Protein AF-A0A4S0V9U8-F1 (afdb_monomer)

Foldseek 3Di:
DADCVQFVDKDKDADCQPPCDPPSNSVRHPDIDIDTHQADDDDVCLVDDDPCVVVVRGHDDDDDVPDDDDFDDDDDDDDDPDPAAFPDWDDDAQWIWTAHPVRDIDIDGDHPCRRDDDPDPDD

pLDDT: mean 88.88, std 11.6, range [39.78, 97.38]

Nearest PDB structures (foldseek):
  4uzr-assembly1_B  TM=5.646E-01  e=1.459E+00  Pyrococcus horikoshii
  4ufq-assembly2_A  TM=4.346E-01  e=1.997E+00  Streptomyces koganeiensis

Secondary structure (DSSP, 8-state):
-B-TTTS-EEEEEEEES---STTTTT--EEEEEEEEES--SSHHHHHS--HHHHTT---S----TT------B-------SSSSPPSEEEEETTEEEEE-TTS-EEEEE--TGGG--------

Mean predicted aligned error: 6.04 Å

Sequence (123 aa):
LKNPAELPVTMLWFSNGGRDYAPWSGRHIGVLGIEDGRAAVGHAASLG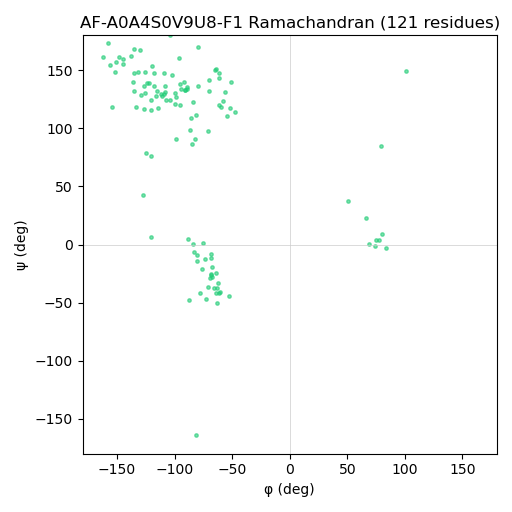DNWLKHEGVATAFALAQGRSVSFRHVIGAVPLADAEPPSGIESEDGRMRLVATDGSARDIAFDSEFLRIGRSVPA

Radius of gyration: 18.49 Å; Cα contacts (8 Å, |Δi|>4): 171; chains: 1; bounding box: 45×29×46 Å

Solvent-accessible surface area (backbone atoms only — not comparable to full-atom values): 7827 Å² total; per-residue (Å²): 91,66,35,53,90,74,34,63,35,75,49,76,48,76,40,76,25,83,50,65,52,83,92,47,52,34,68,51,51,89,43,77,47,80,43,78,30,39,54,46,92,49,72,69,40,18,73,50,80,49,73,54,52,77,73,71,43,63,24,57,82,90,80,50,92,97,58,85,88,74,82,43,77,52,87,85,86,76,94,66,96,56,95,68,72,63,71,42,78,46,79,48,98,55,25,32,39,40,25,38,80,89,66,52,71,48,79,42,88,34,63,66,67,66,35,64,56,71,80,76,74,80,131

Structure (mmCIF, N/CA/C/O backbone):
data_AF-A0A4S0V9U8-F1
#
_entry.id   AF-A0A4S0V9U8-F1
#
loop_
_atom_site.group_PDB
_atom_site.id
_atom_site.type_symbol
_atom_site.label_atom_id
_atom_site.label_alt_id
_atom_site.label_comp_id
_atom_site.label_asym_id
_atom_site.label_entity_id
_atom_site.label_seq_id
_atom_site.pdbx_PDB_ins_code
_atom_site.Cartn_x
_atom_site.Cartn_y
_atom_site.Cartn_z
_atom_site.occupancy
_atom_site.B_iso_or_equiv
_atom_site.auth_seq_id
_atom_site.auth_comp_id
_atom_site.auth_asym_id
_atom_site.auth_atom_id
_atom_site.pdbx_PDB_model_num
ATOM 1 N N . LEU A 1 1 ? 4.011 2.229 -2.312 1.00 90.00 1 LEU A N 1
ATOM 2 C CA . LEU A 1 1 ? 4.894 2.011 -1.137 1.00 90.00 1 LEU A CA 1
ATOM 3 C C . LEU A 1 1 ? 4.280 2.658 0.089 1.00 90.00 1 LEU A C 1
ATOM 5 O O . LEU A 1 1 ? 3.930 3.832 0.045 1.00 90.00 1 LEU A O 1
ATOM 9 N N . LYS A 1 2 ? 4.179 1.911 1.182 1.00 92.88 2 LYS A N 1
ATOM 10 C CA . LYS A 1 2 ? 3.468 2.319 2.397 1.00 92.88 2 LYS A CA 1
ATOM 11 C C . LYS A 1 2 ? 4.276 1.994 3.644 1.00 92.88 2 LYS A C 1
ATOM 13 O O . LYS A 1 2 ? 5.200 1.185 3.580 1.00 92.88 2 LYS A O 1
ATOM 18 N N . ASN A 1 3 ? 3.853 2.536 4.779 1.00 92.00 3 ASN A N 1
ATOM 19 C CA . ASN A 1 3 ? 4.221 1.996 6.079 1.00 92.00 3 ASN A CA 1
ATOM 20 C C . ASN A 1 3 ? 3.314 0.793 6.420 1.00 92.00 3 ASN A C 1
ATOM 22 O O . ASN A 1 3 ? 2.116 0.990 6.655 1.00 92.00 3 ASN A O 1
ATOM 26 N N . PRO A 1 4 ? 3.836 -0.448 6.463 1.00 91.69 4 PRO A N 1
ATOM 27 C CA . PRO A 1 4 ? 3.019 -1.629 6.742 1.00 91.69 4 PRO A CA 1
ATOM 28 C C . PRO A 1 4 ? 2.471 -1.652 8.175 1.00 91.69 4 PRO A C 1
ATOM 30 O O . PRO A 1 4 ? 1.471 -2.314 8.423 1.00 91.69 4 PRO A O 1
ATOM 33 N N . ALA A 1 5 ? 3.052 -0.897 9.115 1.00 90.50 5 ALA A N 1
ATOM 34 C CA . ALA A 1 5 ? 2.472 -0.756 10.451 1.00 90.50 5 ALA A CA 1
ATOM 35 C C . ALA A 1 5 ? 1.160 0.057 10.429 1.00 90.50 5 ALA A C 1
ATOM 37 O O . ALA A 1 5 ? 0.270 -0.163 11.253 1.00 90.50 5 ALA A O 1
ATOM 38 N N . GLU A 1 6 ? 1.002 0.985 9.480 1.00 92.50 6 GLU A N 1
ATOM 39 C CA . GLU A 1 6 ? -0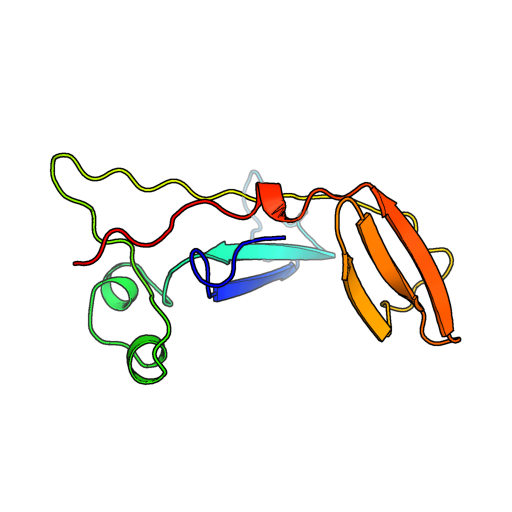.215 1.791 9.315 1.00 92.50 6 GLU A CA 1
ATOM 40 C C . GLU A 1 6 ? -1.237 1.084 8.419 1.00 92.50 6 GLU A C 1
ATOM 42 O O . GLU A 1 6 ? -2.402 0.961 8.804 1.00 92.50 6 GLU A O 1
ATOM 47 N N . LEU A 1 7 ? -0.788 0.581 7.264 1.00 95.00 7 LEU A N 1
ATOM 48 C CA . LEU A 1 7 ? -1.601 -0.071 6.233 1.00 95.00 7 LEU A CA 1
ATOM 49 C C . LEU A 1 7 ? -1.116 -1.516 5.996 1.00 95.00 7 LEU A C 1
ATOM 51 O O . LEU A 1 7 ? -0.437 -1.776 5.001 1.00 95.00 7 LEU A O 1
ATOM 55 N N . PRO A 1 8 ? -1.422 -2.468 6.892 1.00 95.75 8 PRO A N 1
ATOM 56 C CA . PRO A 1 8 ? -0.817 -3.802 6.871 1.00 95.75 8 PRO A CA 1
ATOM 57 C C . PRO A 1 8 ? -1.328 -4.720 5.755 1.00 95.75 8 PRO A C 1
ATOM 59 O O . PRO A 1 8 ? -0.722 -5.752 5.491 1.00 95.75 8 PRO A O 1
ATOM 62 N N . VAL A 1 9 ? -2.420 -4.362 5.078 1.00 96.00 9 VAL A N 1
ATOM 63 C CA . VAL A 1 9 ? -3.046 -5.198 4.047 1.00 96.00 9 VAL A CA 1
ATOM 64 C C . VAL A 1 9 ? -2.797 -4.597 2.669 1.00 96.00 9 VAL A C 1
ATOM 66 O O . VAL A 1 9 ? -2.906 -3.383 2.495 1.00 96.00 9 VAL A O 1
ATOM 69 N N . THR A 1 10 ? -2.443 -5.435 1.694 1.00 95.94 10 THR A N 1
ATOM 70 C CA . THR A 1 10 ? -2.496 -5.103 0.262 1.00 95.94 10 THR A CA 1
ATOM 71 C C . THR A 1 10 ? -3.536 -6.005 -0.384 1.00 95.94 10 THR A C 1
ATOM 73 O O . THR A 1 10 ? -3.380 -7.225 -0.390 1.00 95.94 10 THR A O 1
ATOM 76 N N . MET A 1 11 ? -4.593 -5.415 -0.926 1.00 94.94 11 MET A N 1
ATOM 77 C CA . MET A 1 11 ? -5.557 -6.115 -1.759 1.00 94.94 11 MET A CA 1
ATOM 78 C C . MET A 1 11 ? -5.119 -6.018 -3.218 1.00 94.94 11 MET A C 1
ATOM 80 O O . MET A 1 11 ? -4.777 -4.943 -3.711 1.00 94.94 11 MET A O 1
ATOM 84 N N . LEU A 1 12 ? -5.148 -7.155 -3.905 1.00 95.06 12 LEU A N 1
ATOM 85 C CA . LEU A 1 12 ? -4.908 -7.242 -5.337 1.00 95.06 12 LEU A CA 1
ATOM 86 C C . LEU A 1 12 ? -6.216 -7.628 -6.011 1.00 95.06 12 LEU A C 1
ATOM 88 O O . LEU A 1 12 ? -6.858 -8.601 -5.609 1.00 95.06 12 LEU A O 1
ATOM 92 N N . TRP A 1 13 ? -6.608 -6.889 -7.041 1.00 91.69 13 TRP A N 1
ATOM 93 C CA . TRP A 1 13 ? -7.743 -7.270 -7.873 1.00 91.69 13 TRP A CA 1
ATOM 94 C C . TRP A 1 13 ? -7.394 -7.182 -9.345 1.00 91.69 13 TRP A C 1
ATOM 96 O O . TRP A 1 13 ? -6.621 -6.334 -9.773 1.00 91.69 13 TRP A O 1
ATOM 106 N N . PHE A 1 14 ? -8.012 -8.048 -10.136 1.00 92.62 14 PHE A N 1
ATOM 107 C CA . PHE A 1 14 ? -7.865 -8.052 -11.582 1.00 92.62 14 PHE A CA 1
ATOM 108 C C . PHE A 1 14 ? -9.216 -7.774 -12.215 1.00 92.62 14 PHE A C 1
ATOM 110 O O . PHE A 1 14 ? -10.236 -8.322 -11.794 1.00 92.62 14 PHE A O 1
ATOM 117 N N . SER A 1 15 ? -9.236 -6.920 -13.231 1.00 91.12 15 SER A N 1
ATOM 118 C CA . SER A 1 15 ? -10.436 -6.716 -14.031 1.00 91.12 15 SER A CA 1
ATOM 119 C C . SER A 1 15 ? -10.264 -7.314 -15.410 1.00 91.12 15 SER A C 1
ATOM 121 O O . SER A 1 15 ? -9.273 -7.086 -16.103 1.00 91.12 15 SER A O 1
ATOM 123 N N . ASN A 1 16 ? -11.267 -8.109 -15.768 1.00 91.94 16 ASN A N 1
ATOM 124 C CA . ASN A 1 16 ? -11.305 -8.894 -16.986 1.00 91.94 16 ASN A CA 1
ATOM 125 C C . ASN A 1 16 ? -12.606 -8.634 -17.762 1.00 91.94 16 ASN A C 1
ATOM 127 O O . ASN A 1 16 ? -13.287 -9.562 -18.180 1.00 91.94 16 ASN A O 1
ATOM 131 N N . GLY A 1 17 ? -13.024 -7.367 -17.857 1.00 92.69 17 GLY A N 1
ATOM 132 C CA . GLY A 1 17 ? -14.171 -6.963 -18.679 1.00 92.69 17 GLY A CA 1
ATOM 133 C C . GLY A 1 17 ? -15.558 -7.311 -18.124 1.00 92.69 17 GLY A C 1
ATOM 134 O O . GLY A 1 17 ? -16.555 -7.019 -18.769 1.00 92.69 17 GLY A O 1
ATOM 135 N N . GLY A 1 18 ? -15.663 -7.875 -16.917 1.00 91.12 18 GLY A N 1
ATOM 136 C CA . GLY A 1 18 ? -16.945 -8.340 -16.359 1.00 91.12 18 GLY A CA 1
ATOM 137 C C . GLY A 1 18 ? -17.974 -7.253 -16.000 1.00 91.12 18 GLY A C 1
ATOM 138 O O . GLY A 1 18 ? -19.099 -7.588 -15.651 1.00 91.12 18 GLY A O 1
ATOM 139 N N . ARG A 1 19 ? -17.614 -5.962 -16.055 1.00 92.38 19 ARG A N 1
ATOM 140 C CA . ARG A 1 19 ? -18.563 -4.843 -15.898 1.00 92.38 19 ARG A CA 1
ATOM 141 C C . ARG A 1 19 ? -18.948 -4.328 -17.279 1.00 92.38 19 ARG A C 1
ATOM 143 O O . ARG A 1 19 ? -18.263 -3.467 -17.832 1.00 92.38 19 ARG A O 1
ATOM 150 N N . ASP A 1 20 ? -20.015 -4.884 -17.831 1.00 93.06 20 ASP A N 1
ATOM 151 C CA . ASP A 1 20 ? -20.517 -4.641 -19.190 1.00 93.06 20 ASP A CA 1
ATOM 152 C C . ASP A 1 20 ? -21.344 -3.349 -19.339 1.00 93.06 20 ASP A C 1
ATOM 154 O O . ASP A 1 20 ? -21.619 -2.904 -20.452 1.00 93.06 20 ASP A O 1
ATOM 158 N N . TYR A 1 21 ? -21.672 -2.686 -18.233 1.00 93.62 21 TYR A N 1
ATOM 159 C CA . TYR A 1 21 ? -22.397 -1.418 -18.205 1.00 93.62 21 TYR A CA 1
ATOM 160 C C . TYR A 1 21 ? -21.461 -0.199 -18.094 1.00 93.62 21 TYR A C 1
ATOM 162 O O . TYR A 1 21 ? -20.296 -0.297 -17.694 1.00 93.62 21 TYR A O 1
ATOM 170 N N . ALA A 1 22 ? -21.965 0.983 -18.466 1.00 93.31 22 ALA A N 1
ATOM 171 C CA . ALA A 1 22 ? -21.212 2.238 -18.400 1.00 93.31 22 ALA A CA 1
ATOM 172 C C . ALA A 1 22 ? -20.783 2.593 -16.953 1.00 93.31 22 ALA A C 1
ATOM 174 O O . ALA A 1 22 ? -21.524 2.305 -16.014 1.00 93.31 22 ALA A O 1
ATOM 175 N N . PRO A 1 23 ? -19.625 3.255 -16.744 1.00 91.75 23 PRO A N 1
ATOM 176 C CA . PRO A 1 23 ? -18.672 3.725 -17.757 1.00 91.75 23 PRO A CA 1
ATOM 177 C C . PRO A 1 23 ? -17.671 2.658 -18.237 1.00 91.75 23 PRO A C 1
ATOM 179 O O . PRO A 1 23 ? -16.896 2.922 -19.161 1.00 91.75 23 PRO A O 1
ATOM 182 N N . TRP A 1 24 ? -17.655 1.470 -17.624 1.00 93.06 24 TRP A N 1
ATOM 183 C CA . TRP A 1 24 ? -16.668 0.432 -17.930 1.00 93.06 24 TRP A CA 1
ATOM 184 C C . TRP A 1 24 ? -16.930 -0.221 -19.288 1.00 93.06 24 TRP A C 1
ATOM 186 O O . TRP A 1 24 ? -16.009 -0.317 -20.099 1.00 93.06 24 TRP A O 1
ATOM 196 N N . SER A 1 25 ? -18.181 -0.596 -19.569 1.00 94.06 25 SER A N 1
ATOM 197 C CA . SER A 1 25 ? -18.633 -1.142 -20.858 1.00 94.06 25 SER A CA 1
ATOM 198 C C . SER A 1 25 ? -17.767 -2.302 -21.366 1.00 94.06 25 SER A C 1
ATOM 200 O O . SER A 1 25 ? -17.427 -2.364 -22.543 1.00 94.06 25 SER A O 1
ATOM 202 N N . GLY A 1 26 ? -17.307 -3.165 -20.458 1.00 93.19 26 GLY A N 1
ATOM 203 C CA . GLY A 1 26 ? -16.421 -4.296 -20.745 1.00 93.19 26 GLY A CA 1
ATOM 204 C C . GLY A 1 26 ? -14.990 -3.928 -21.155 1.00 93.19 26 GLY A C 1
ATOM 205 O O . GLY A 1 26 ? -14.175 -4.815 -21.377 1.00 93.19 26 GLY A O 1
ATOM 206 N N . ARG A 1 27 ? -14.645 -2.635 -21.220 1.00 92.88 27 ARG A N 1
ATOM 207 C CA . ARG A 1 27 ? -13.346 -2.149 -21.730 1.00 92.88 27 ARG A CA 1
ATOM 208 C C . ARG A 1 27 ? -12.211 -2.242 -20.719 1.00 92.88 27 ARG A C 1
ATOM 210 O O . ARG A 1 27 ? -11.051 -2.074 -21.072 1.00 92.88 27 ARG A O 1
ATOM 217 N N . HIS A 1 28 ? -12.542 -2.462 -19.453 1.00 92.88 28 HIS A N 1
ATOM 218 C CA . HIS A 1 28 ? -11.562 -2.553 -18.384 1.00 92.88 28 HIS A CA 1
ATOM 219 C C . HIS A 1 28 ? -11.028 -3.996 -18.321 1.00 92.88 28 HIS A C 1
ATOM 221 O O . HIS A 1 28 ? -11.585 -4.849 -17.631 1.00 92.88 28 HIS A O 1
ATOM 227 N N . ILE A 1 29 ? -10.001 -4.281 -19.125 1.00 92.88 29 ILE A N 1
ATOM 228 C CA . ILE A 1 29 ? -9.349 -5.594 -19.275 1.00 92.88 29 ILE A 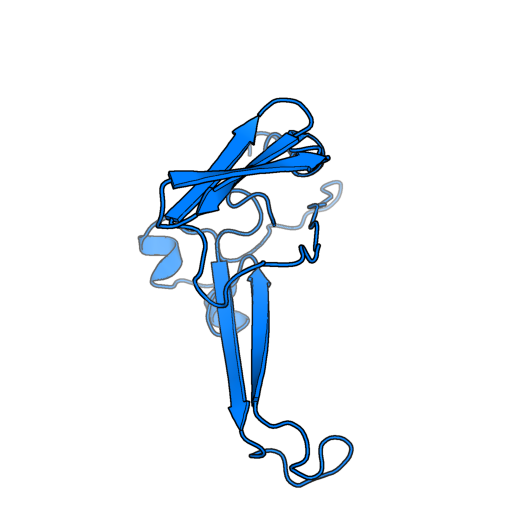CA 1
ATOM 229 C C . ILE A 1 29 ? -7.844 -5.461 -19.034 1.00 92.88 29 ILE A C 1
ATOM 231 O O . ILE A 1 29 ? -7.266 -4.420 -19.336 1.00 92.88 29 ILE A O 1
ATOM 235 N N . GLY A 1 30 ? -7.206 -6.504 -18.497 1.00 91.19 30 GLY A N 1
ATOM 236 C CA . GLY A 1 30 ? -5.753 -6.508 -18.279 1.00 91.19 30 GLY A CA 1
ATOM 237 C C . GLY A 1 30 ? -5.274 -5.498 -17.232 1.00 91.19 30 GLY A C 1
ATOM 238 O O . GLY A 1 30 ? -4.117 -5.090 -17.258 1.00 91.19 30 GLY A O 1
ATOM 239 N N . VAL A 1 31 ? -6.157 -5.077 -16.320 1.00 92.25 31 VAL A N 1
ATOM 240 C CA . VAL A 1 31 ? -5.826 -4.117 -15.260 1.00 92.25 31 VAL A CA 1
ATOM 241 C C . VAL A 1 31 ? -5.672 -4.843 -13.931 1.00 92.25 31 VAL A C 1
ATOM 243 O O . VAL A 1 31 ? -6.604 -5.516 -13.483 1.00 92.25 31 VAL A O 1
ATOM 246 N N . LEU A 1 32 ? -4.511 -4.655 -13.303 1.00 93.00 32 LEU A N 1
ATOM 247 C CA . LEU A 1 32 ? -4.238 -5.004 -11.913 1.00 93.00 32 LEU A CA 1
ATOM 248 C C . LEU A 1 32 ? -4.461 -3.767 -11.035 1.00 93.00 32 LEU A C 1
ATOM 250 O O . LEU A 1 32 ? -3.800 -2.745 -11.208 1.00 93.00 32 LEU A O 1
ATOM 254 N N . GLY A 1 33 ? -5.378 -3.874 -10.082 1.00 93.56 33 GLY A N 1
ATOM 255 C CA . GLY A 1 33 ? -5.498 -2.949 -8.968 1.00 93.56 33 GLY A CA 1
ATOM 256 C C . GLY A 1 33 ? -4.630 -3.398 -7.800 1.00 93.56 33 GLY A C 1
ATOM 257 O O . GLY A 1 33 ? -4.640 -4.572 -7.428 1.00 93.56 33 GLY A O 1
ATOM 258 N N . ILE A 1 34 ? -3.895 -2.449 -7.226 1.00 95.31 34 ILE A N 1
ATOM 259 C CA . ILE A 1 34 ? -3.108 -2.620 -6.005 1.00 95.31 34 ILE A CA 1
ATOM 260 C C . ILE A 1 34 ? -3.650 -1.615 -4.997 1.00 95.31 34 ILE A C 1
ATOM 262 O O . ILE A 1 34 ? -3.578 -0.407 -5.222 1.00 95.31 34 ILE A O 1
ATOM 266 N N . GLU A 1 35 ? -4.218 -2.111 -3.905 1.00 95.12 35 GLU A N 1
ATOM 267 C CA . GLU A 1 35 ? -4.911 -1.289 -2.918 1.00 95.12 35 GLU A CA 1
ATOM 268 C C . GLU A 1 35 ? -4.347 -1.548 -1.528 1.00 95.12 35 GLU A C 1
ATOM 270 O O . GLU A 1 35 ? -4.446 -2.645 -0.986 1.00 95.12 35 GLU A O 1
ATOM 275 N N . ASP A 1 36 ? -3.755 -0.520 -0.935 1.00 95.06 36 ASP A N 1
ATOM 276 C CA . ASP A 1 36 ? -3.181 -0.603 0.397 1.00 95.06 36 ASP A CA 1
ATOM 277 C C . ASP A 1 36 ? -4.176 -0.129 1.454 1.00 95.06 36 ASP A C 1
ATOM 279 O O . ASP A 1 36 ? -4.811 0.917 1.307 1.00 95.06 36 ASP A O 1
ATOM 283 N N . GLY A 1 37 ? -4.304 -0.890 2.540 1.00 94.56 37 GLY A N 1
ATOM 284 C CA . GLY A 1 37 ? -5.346 -0.651 3.523 1.00 94.56 37 GLY A CA 1
ATOM 285 C C . GLY A 1 37 ? -5.071 -1.215 4.909 1.00 94.56 37 GLY A C 1
ATOM 286 O O . GLY A 1 37 ? -4.117 -1.949 5.168 1.00 94.56 37 GLY A O 1
ATOM 287 N N . ARG A 1 38 ? -5.982 -0.855 5.809 1.00 96.31 38 ARG A N 1
ATOM 288 C CA . ARG A 1 38 ? -6.151 -1.432 7.139 1.00 96.31 38 ARG A CA 1
ATOM 289 C C . ARG A 1 38 ? -7.599 -1.902 7.243 1.00 96.31 38 ARG A C 1
ATOM 291 O O . ARG A 1 38 ? -8.443 -1.181 7.768 1.00 96.31 38 ARG A O 1
ATOM 298 N N . ALA A 1 39 ? -7.881 -3.056 6.648 1.00 96.06 39 ALA A N 1
ATOM 299 C CA . ALA A 1 39 ? -9.231 -3.570 6.449 1.00 96.06 39 ALA A CA 1
ATOM 300 C C . ALA A 1 39 ? -9.248 -5.104 6.429 1.00 96.06 39 ALA A C 1
ATOM 302 O O . ALA A 1 39 ? -8.243 -5.740 6.124 1.00 96.06 39 ALA A O 1
ATOM 303 N N . ALA A 1 40 ? -10.409 -5.680 6.722 1.00 95.75 40 ALA A N 1
ATOM 304 C CA . ALA A 1 40 ? -10.768 -7.047 6.362 1.00 95.75 40 ALA A CA 1
ATOM 305 C C . ALA A 1 40 ? -11.739 -7.029 5.166 1.00 95.75 40 ALA A C 1
ATOM 307 O O . ALA A 1 40 ? -12.132 -5.967 4.674 1.00 95.75 40 ALA A O 1
ATOM 308 N N . VAL A 1 41 ? -12.171 -8.205 4.704 1.00 92.00 41 VAL A N 1
ATOM 309 C CA . VAL A 1 41 ? -13.180 -8.304 3.639 1.00 92.00 41 VAL A CA 1
ATOM 310 C C . VAL A 1 41 ? -14.545 -7.866 4.182 1.00 92.00 41 VAL A C 1
ATOM 312 O O . VAL A 1 41 ? -15.261 -8.634 4.820 1.00 92.00 41 VAL A O 1
ATOM 315 N N . GLY A 1 42 ? -14.893 -6.605 3.925 1.00 92.69 42 GLY A N 1
ATOM 316 C CA . GLY A 1 42 ? -16.158 -5.986 4.320 1.00 92.69 42 GLY A CA 1
ATOM 317 C C . GLY A 1 42 ? -16.052 -5.100 5.565 1.00 92.69 42 GLY A C 1
ATOM 318 O O . GLY A 1 42 ? -15.248 -5.331 6.469 1.00 92.69 42 GLY A O 1
ATOM 319 N N . HIS A 1 43 ? -16.895 -4.066 5.624 1.00 94.56 43 HIS A N 1
ATOM 320 C CA . HIS A 1 43 ? -16.863 -3.056 6.689 1.00 94.56 43 HIS A CA 1
ATOM 321 C C . HIS A 1 43 ? -17.156 -3.642 8.079 1.00 94.56 43 HIS A C 1
ATOM 323 O O . HIS A 1 43 ? -16.375 -3.449 9.007 1.00 94.56 43 HIS A O 1
ATOM 329 N N . ALA A 1 44 ? -18.242 -4.411 8.219 1.00 96.12 44 ALA A N 1
ATOM 330 C CA . ALA A 1 44 ? -18.612 -5.018 9.499 1.00 96.12 44 ALA A CA 1
ATOM 331 C C . ALA A 1 44 ? -17.533 -5.988 10.011 1.00 96.12 44 ALA A C 1
ATOM 333 O O . ALA A 1 44 ? -17.177 -5.937 11.184 1.00 96.12 44 ALA A O 1
ATOM 334 N N . ALA A 1 45 ? -16.955 -6.804 9.123 1.00 95.50 45 ALA A N 1
ATOM 335 C CA . ALA A 1 45 ? -15.858 -7.711 9.467 1.00 95.50 45 ALA A CA 1
ATOM 336 C C . ALA A 1 45 ? -14.579 -6.955 9.857 1.00 95.50 45 ALA A C 1
ATOM 338 O O . ALA A 1 45 ? -13.879 -7.352 10.784 1.00 95.50 45 ALA A O 1
ATOM 339 N N . SER A 1 46 ? -14.289 -5.834 9.188 1.00 97.00 46 SER A N 1
ATOM 340 C CA . SER A 1 46 ? -13.147 -4.970 9.516 1.00 97.00 46 SER A CA 1
ATOM 341 C C . SER A 1 46 ? -13.237 -4.424 10.945 1.00 97.00 46 SER A C 1
ATOM 343 O O . SER A 1 46 ? -12.230 -4.387 11.657 1.00 97.00 46 SER A O 1
ATOM 345 N N . LEU A 1 47 ? -14.442 -4.033 11.376 1.00 97.06 47 LEU A N 1
ATOM 346 C CA . LEU A 1 47 ? -14.707 -3.530 12.727 1.00 97.06 47 LEU A CA 1
ATOM 347 C C . LEU A 1 47 ? -14.791 -4.651 13.772 1.00 97.06 47 LEU A C 1
ATOM 349 O O . LEU A 1 47 ? -14.248 -4.498 14.866 1.00 97.06 47 LEU A O 1
ATOM 353 N N . GLY A 1 48 ? -15.450 -5.759 13.436 1.00 95.56 48 GLY A N 1
ATOM 354 C CA . GLY A 1 48 ? -15.720 -6.887 14.325 1.00 95.56 48 GLY A CA 1
ATOM 355 C C . GLY A 1 48 ? -14.559 -7.866 14.472 1.00 95.56 48 GLY A C 1
ATOM 356 O O . GLY A 1 48 ? -13.410 -7.549 14.163 1.00 95.56 48 GLY A O 1
ATOM 357 N N . ASP A 1 49 ? -14.867 -9.053 14.982 1.00 95.88 49 ASP A N 1
ATOM 358 C CA . ASP A 1 49 ? -13.917 -10.161 15.025 1.00 95.88 49 ASP A CA 1
ATOM 359 C C . ASP A 1 49 ? -13.641 -10.709 13.614 1.00 95.88 49 ASP A C 1
ATOM 361 O O . ASP A 1 49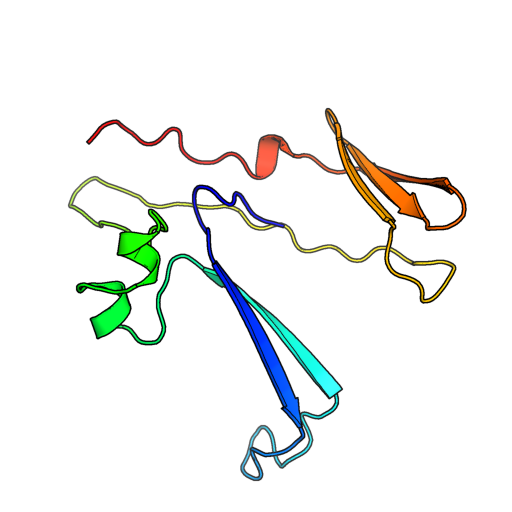 ? -14.544 -10.760 12.775 1.00 95.88 49 ASP A O 1
ATOM 365 N N . ASN A 1 50 ? -12.389 -11.072 13.333 1.00 96.69 50 ASN A N 1
ATOM 366 C CA . ASN A 1 50 ? -11.986 -11.643 12.051 1.00 96.69 50 ASN A CA 1
ATOM 367 C C . ASN A 1 50 ? -10.630 -12.365 12.146 1.00 96.69 50 ASN A C 1
ATOM 369 O O . ASN A 1 50 ? -9.824 -12.122 13.042 1.00 96.69 50 ASN A O 1
ATOM 373 N N . TRP A 1 51 ? -10.357 -13.228 11.165 1.00 96.12 51 TRP A N 1
ATOM 374 C CA . TRP A 1 51 ? -9.149 -14.054 11.134 1.00 96.12 51 TRP A CA 1
ATOM 375 C C . TRP A 1 51 ? -7.841 -13.243 11.056 1.00 96.12 51 TRP A C 1
ATOM 377 O O . TRP A 1 51 ? -6.865 -13.627 11.688 1.00 96.12 51 TRP A O 1
ATOM 387 N N . LEU A 1 52 ? -7.831 -12.088 10.378 1.00 96.44 52 LEU A N 1
ATOM 388 C CA . LEU A 1 52 ? -6.653 -11.210 10.306 1.00 96.44 52 LEU A CA 1
ATOM 389 C C . LEU A 1 52 ? -6.287 -10.653 11.690 1.00 96.44 52 LEU A C 1
ATOM 391 O O . LEU A 1 52 ? -5.117 -10.635 12.063 1.00 96.44 52 LEU A O 1
ATOM 395 N N . LYS A 1 53 ? -7.281 -10.249 12.491 1.00 95.88 53 LYS A N 1
ATOM 396 C CA . LYS A 1 53 ? -7.051 -9.803 13.874 1.00 95.88 53 LYS A CA 1
ATOM 397 C C . LYS A 1 53 ? -6.479 -10.920 14.746 1.00 95.88 53 LYS A C 1
ATOM 399 O O . LYS A 1 53 ? -5.614 -10.637 15.571 1.00 95.88 53 LYS A O 1
ATOM 404 N N . HIS A 1 54 ? -6.916 -12.166 14.550 1.00 97.00 54 HIS A N 1
ATOM 405 C CA . HIS A 1 54 ? -6.345 -13.328 15.243 1.00 97.00 54 HIS A CA 1
ATOM 406 C C . HIS A 1 54 ? -4.873 -13.581 14.879 1.00 97.00 54 HIS A C 1
ATOM 408 O O . HIS A 1 54 ? -4.131 -14.115 15.697 1.00 97.00 54 HIS A O 1
ATOM 414 N N . GLU A 1 55 ? -4.431 -13.1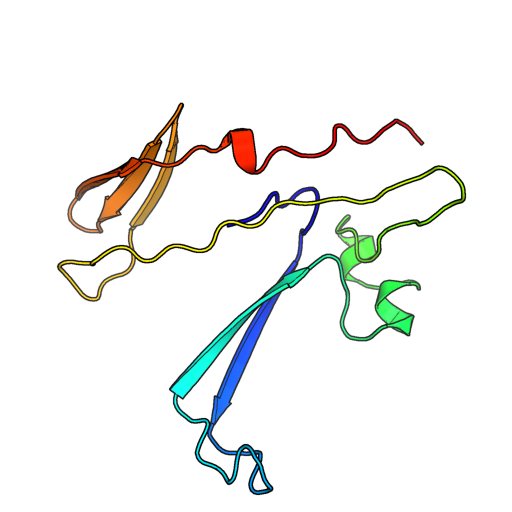24 13.707 1.00 96.69 55 GLU A N 1
ATOM 415 C CA . GLU A 1 55 ? -3.025 -13.124 13.281 1.00 96.69 55 GLU A CA 1
ATOM 416 C C . GLU A 1 55 ? -2.257 -11.853 13.698 1.00 96.69 55 GLU A C 1
ATOM 418 O O . GLU A 1 55 ? -1.095 -11.672 13.342 1.00 96.69 55 GLU A O 1
ATOM 423 N N . GLY A 1 56 ? -2.882 -10.950 14.463 1.00 96.06 56 GLY A N 1
ATOM 424 C CA . GLY A 1 56 ? -2.271 -9.693 14.906 1.00 96.06 56 GLY A CA 1
ATOM 425 C C . GLY A 1 56 ? -2.283 -8.576 13.857 1.00 96.06 56 GLY A C 1
ATOM 426 O O . GLY A 1 56 ? -1.677 -7.524 14.068 1.00 96.06 56 GLY A O 1
ATOM 427 N N . VAL A 1 57 ? -2.992 -8.757 12.740 1.00 96.62 57 VAL A N 1
ATOM 428 C CA . VAL A 1 57 ? -3.135 -7.740 11.695 1.00 96.62 57 VAL A CA 1
ATOM 429 C C . VAL A 1 57 ? -4.262 -6.774 12.058 1.00 96.62 57 VAL A C 1
ATOM 431 O O . VAL A 1 57 ? -5.419 -7.154 12.237 1.00 96.62 57 VAL A O 1
ATOM 434 N N . ALA A 1 58 ? -3.944 -5.482 12.137 1.00 96.06 58 ALA A N 1
ATOM 435 C CA . ALA A 1 58 ? -4.954 -4.457 12.369 1.00 96.06 58 ALA A CA 1
ATOM 436 C C . ALA A 1 58 ? -5.861 -4.283 11.136 1.00 96.06 58 ALA A C 1
ATOM 438 O O . ALA A 1 58 ? -5.379 -4.100 10.021 1.00 96.06 58 ALA A O 1
ATOM 439 N N . THR A 1 59 ? -7.180 -4.254 11.345 1.00 97.38 59 THR A N 1
ATOM 440 C CA . THR A 1 59 ? -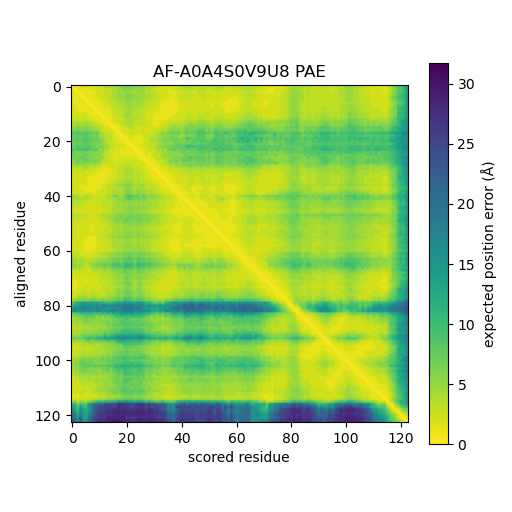8.176 -4.161 10.256 1.00 97.38 59 THR A CA 1
ATOM 441 C C . THR A 1 59 ? -9.090 -2.940 10.346 1.00 97.38 59 THR A C 1
ATOM 443 O O . THR A 1 59 ? -10.042 -2.838 9.584 1.00 97.38 59 THR A O 1
ATOM 446 N N . ALA A 1 60 ? -8.843 -2.021 11.281 1.00 96.25 60 ALA A N 1
ATOM 447 C CA . ALA A 1 60 ? -9.535 -0.737 11.352 1.00 96.25 60 ALA A CA 1
ATOM 448 C C . ALA A 1 60 ? -8.694 0.304 12.102 1.00 96.25 60 ALA A C 1
ATOM 450 O O . ALA A 1 60 ? -7.871 -0.035 12.960 1.00 96.25 60 ALA A O 1
ATOM 451 N N . PHE A 1 61 ? -8.919 1.581 11.802 1.00 93.31 61 PHE A N 1
ATOM 452 C CA . PHE A 1 61 ? -8.417 2.686 12.615 1.00 93.31 61 PHE A CA 1
ATOM 453 C C . PHE A 1 61 ? -9.433 3.040 13.701 1.00 93.31 61 PHE A C 1
ATOM 455 O O . PHE A 1 61 ? -10.625 3.160 13.426 1.00 93.31 61 PHE A O 1
ATOM 462 N N . ALA A 1 62 ? -8.958 3.243 14.930 1.00 90.12 62 ALA A N 1
ATOM 463 C CA . ALA A 1 62 ? -9.786 3.756 16.013 1.00 90.12 62 ALA A CA 1
ATOM 464 C C . ALA A 1 62 ? -9.795 5.289 15.955 1.00 90.12 62 ALA A C 1
ATOM 466 O O . ALA A 1 62 ? -8.784 5.933 16.240 1.00 90.12 62 ALA A O 1
ATOM 467 N N . LEU A 1 63 ? -10.931 5.869 15.574 1.00 90.44 63 LEU A N 1
ATOM 468 C CA . LEU A 1 63 ? -11.131 7.315 15.581 1.00 90.44 63 LEU A CA 1
ATOM 469 C C . LEU A 1 63 ? -11.729 7.742 16.924 1.00 90.44 63 LEU A C 1
ATOM 471 O O . LEU A 1 63 ? -12.595 7.061 17.468 1.00 90.44 63 LEU A O 1
ATOM 475 N N . ALA A 1 64 ? -11.272 8.871 17.457 1.00 91.69 64 ALA A N 1
ATOM 476 C CA . ALA A 1 64 ? -11.812 9.460 18.677 1.00 91.69 64 ALA A CA 1
ATOM 477 C C . ALA A 1 64 ? -11.693 10.985 18.616 1.00 91.69 64 ALA A C 1
ATOM 479 O O . ALA A 1 64 ? -10.890 11.525 17.853 1.00 91.69 64 ALA A O 1
ATOM 480 N N . GLN A 1 65 ? -12.467 11.685 19.444 1.00 94.19 65 GLN A N 1
ATOM 481 C CA . GLN A 1 65 ? -12.351 13.135 19.569 1.00 94.19 65 GLN A CA 1
ATOM 482 C C . GLN A 1 65 ? -10.911 13.525 19.940 1.00 94.19 65 GLN A C 1
ATOM 484 O O . GLN A 1 65 ? -10.308 12.938 20.836 1.00 94.19 65 GLN A O 1
ATOM 489 N N . GLY A 1 66 ? -10.347 14.499 19.222 1.00 91.38 66 GLY A N 1
ATOM 490 C CA . GLY A 1 66 ? -8.965 14.946 19.421 1.00 91.38 66 GLY A CA 1
ATOM 491 C C . GLY A 1 66 ? -7.887 13.992 18.890 1.00 91.38 66 GLY A C 1
ATOM 492 O O . GLY A 1 66 ? -6.710 14.328 18.979 1.00 91.38 66 GLY A O 1
ATOM 493 N N . ARG A 1 67 ? -8.252 12.835 18.311 1.00 87.00 67 ARG A N 1
ATOM 494 C CA . ARG A 1 67 ? -7.317 11.943 17.610 1.00 87.00 67 ARG A CA 1
ATOM 495 C C . ARG A 1 67 ? -7.421 12.158 16.102 1.00 87.00 67 ARG A C 1
ATOM 497 O O . ARG A 1 67 ? -8.511 12.118 15.538 1.00 87.00 67 ARG A O 1
ATOM 504 N N . SER A 1 68 ? -6.280 12.341 15.448 1.00 88.31 68 SER A N 1
ATOM 505 C CA . SER A 1 68 ? -6.161 12.336 13.991 1.00 88.31 68 SER A CA 1
ATOM 506 C C . SER A 1 68 ? -5.430 11.082 13.527 1.00 88.31 68 SER A C 1
ATOM 508 O O . SER A 1 68 ? -4.564 10.549 14.221 1.00 88.31 68 SER A O 1
ATOM 510 N N . VAL A 1 69 ? -5.801 10.606 12.342 1.00 88.31 69 VAL A N 1
ATOM 511 C CA . VAL A 1 69 ? -5.101 9.528 11.647 1.00 88.31 69 VAL A CA 1
ATOM 512 C C . VAL A 1 69 ? -4.636 10.088 10.317 1.00 88.31 69 VAL A C 1
ATOM 514 O O . VAL A 1 69 ? -5.443 10.577 9.531 1.00 88.31 69 VAL A O 1
ATOM 517 N N . SER A 1 70 ? -3.336 9.992 10.084 1.00 89.69 70 SER A N 1
ATOM 518 C CA . SER A 1 70 ? -2.693 10.349 8.829 1.00 89.69 70 SER A CA 1
ATOM 519 C C . SER A 1 70 ? -1.700 9.251 8.505 1.00 89.69 70 SER A C 1
ATOM 521 O O . SER A 1 70 ? -1.015 8.778 9.400 1.00 89.69 70 SER A O 1
ATOM 523 N N . PHE A 1 71 ? -1.611 8.883 7.239 1.00 90.81 71 PHE A N 1
ATOM 524 C CA . PHE A 1 71 ? -0.611 7.964 6.713 1.00 90.81 71 PHE A CA 1
ATOM 525 C C . PHE A 1 71 ? -0.110 8.526 5.384 1.00 90.81 71 PHE A C 1
ATOM 527 O O . PHE A 1 71 ? -0.756 9.388 4.778 1.00 90.81 71 PHE A O 1
ATOM 534 N N . ARG A 1 72 ? 1.047 8.055 4.924 1.00 92.62 72 ARG A N 1
ATOM 535 C CA . ARG A 1 72 ? 1.623 8.467 3.638 1.00 92.62 72 ARG A CA 1
ATOM 536 C C . ARG A 1 72 ? 1.752 7.281 2.699 1.00 92.62 72 ARG A C 1
ATOM 538 O O . ARG A 1 72 ? 2.000 6.152 3.113 1.00 92.62 72 ARG A O 1
ATOM 545 N N . HIS A 1 73 ? 1.597 7.574 1.416 1.00 91.94 73 HIS A N 1
ATOM 546 C CA . HIS A 1 73 ? 1.748 6.620 0.330 1.00 91.94 73 HIS A CA 1
ATOM 547 C C . HIS A 1 73 ? 2.564 7.287 -0.779 1.00 91.94 73 HIS A C 1
ATOM 549 O O . HIS A 1 73 ? 2.281 8.418 -1.167 1.00 91.94 73 HIS A O 1
ATOM 555 N N . VAL A 1 74 ? 3.577 6.582 -1.278 1.00 92.31 74 VAL A N 1
ATOM 556 C CA . VAL A 1 74 ? 4.328 6.942 -2.485 1.00 92.31 74 VAL A CA 1
ATOM 557 C C . VAL A 1 74 ? 4.022 5.942 -3.594 1.00 92.31 74 VAL A C 1
ATOM 559 O O . VAL A 1 74 ? 4.171 4.735 -3.397 1.00 92.31 74 VAL A O 1
ATOM 562 N N . ILE A 1 75 ? 3.642 6.445 -4.765 1.00 92.06 75 ILE A N 1
ATOM 563 C CA . ILE A 1 75 ? 3.533 5.670 -6.004 1.00 92.06 75 ILE A CA 1
ATOM 564 C C . ILE A 1 75 ? 4.569 6.234 -6.971 1.00 92.06 75 ILE A C 1
ATOM 566 O O . ILE A 1 75 ? 4.668 7.447 -7.141 1.00 92.06 75 ILE A O 1
ATOM 570 N N . GLY A 1 76 ? 5.343 5.350 -7.589 1.00 89.00 76 GLY A N 1
ATOM 571 C CA . GLY A 1 76 ? 6.351 5.708 -8.576 1.00 89.00 76 GLY A CA 1
ATOM 572 C C . GLY A 1 76 ? 6.440 4.640 -9.655 1.00 89.00 76 GLY A C 1
ATOM 573 O O . GLY A 1 76 ? 6.017 3.503 -9.449 1.00 89.00 76 GLY A O 1
ATOM 574 N N . ALA A 1 77 ? 6.992 5.022 -10.800 1.00 89.12 77 ALA A N 1
ATOM 575 C CA . ALA A 1 77 ? 7.293 4.120 -11.900 1.00 89.12 77 ALA A CA 1
ATOM 576 C C . ALA A 1 77 ? 8.777 4.240 -12.242 1.00 89.12 77 ALA A C 1
ATOM 578 O O . ALA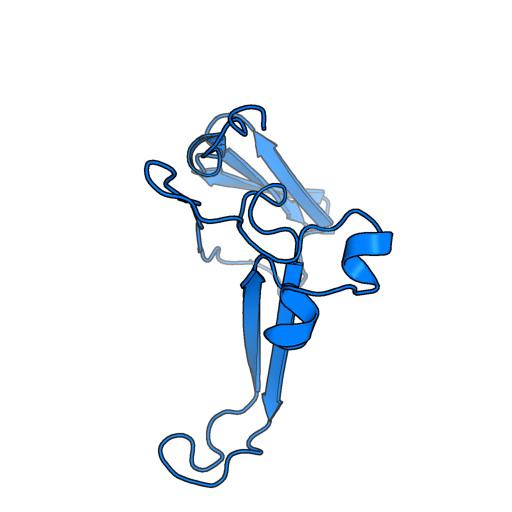 A 1 77 ? 9.332 5.340 -12.265 1.00 89.12 77 ALA A O 1
ATOM 579 N N . VAL A 1 78 ? 9.409 3.103 -12.511 1.00 84.81 78 VAL A N 1
ATOM 580 C CA . VAL A 1 78 ? 10.820 3.020 -12.887 1.00 84.81 78 VAL A CA 1
ATOM 581 C C . VAL A 1 78 ? 10.887 2.248 -14.197 1.00 84.81 78 VAL A C 1
ATOM 583 O O . VAL A 1 78 ? 10.286 1.177 -14.283 1.00 84.81 78 VAL A O 1
ATOM 586 N N . PRO A 1 79 ? 11.600 2.750 -15.217 1.00 82.25 79 PRO A N 1
ATOM 587 C CA . PRO A 1 79 ? 11.861 1.967 -16.413 1.00 82.25 79 PRO A CA 1
ATOM 588 C C . PRO A 1 79 ? 12.666 0.718 -16.046 1.00 82.25 79 PRO A C 1
ATOM 590 O O . PRO A 1 79 ? 13.778 0.827 -15.524 1.00 82.25 79 PRO A O 1
ATOM 593 N N . LEU A 1 80 ? 12.107 -0.454 -16.329 1.00 73.00 80 LEU A N 1
ATOM 594 C CA . LEU A 1 80 ? 12.826 -1.720 -16.267 1.00 73.00 80 LEU A CA 1
ATOM 595 C C . LEU A 1 80 ? 13.421 -2.001 -17.652 1.00 73.00 80 LEU A C 1
ATOM 597 O O . LEU A 1 80 ? 12.750 -1.795 -18.663 1.00 73.00 80 LEU A O 1
ATOM 601 N N . ALA A 1 81 ? 14.699 -2.389 -17.692 1.00 68.12 81 ALA A N 1
ATOM 602 C CA . ALA A 1 81 ? 15.372 -2.751 -18.942 1.00 68.12 81 ALA A CA 1
ATOM 603 C C . ALA A 1 81 ? 14.851 -4.093 -19.481 1.00 68.12 81 ALA A C 1
ATOM 605 O O . ALA A 1 81 ? 14.642 -4.221 -20.684 1.00 68.12 81 ALA A O 1
ATOM 606 N N . ASP A 1 82 ? 14.555 -5.021 -18.568 1.00 69.06 82 ASP A N 1
ATOM 607 C CA . ASP A 1 82 ? 13.999 -6.343 -18.840 1.00 69.06 82 ASP A CA 1
ATOM 608 C C . ASP A 1 82 ? 12.639 -6.506 -18.150 1.00 69.06 82 ASP A C 1
ATOM 610 O O . ASP A 1 82 ? 12.358 -5.864 -17.140 1.00 69.06 82 ASP A O 1
ATOM 614 N N . ALA A 1 83 ? 11.777 -7.372 -18.686 1.00 68.19 83 ALA A N 1
ATOM 615 C CA . ALA A 1 83 ? 10.431 -7.606 -18.147 1.00 68.19 83 ALA A CA 1
ATOM 616 C C . ALA A 1 83 ? 10.409 -8.447 -16.852 1.00 68.19 83 ALA A C 1
ATOM 618 O O . ALA A 1 83 ? 9.332 -8.733 -16.327 1.00 68.19 83 ALA A O 1
ATOM 619 N N . GLU A 1 84 ? 11.574 -8.848 -16.343 1.00 82.75 84 GLU A N 1
ATOM 620 C CA . GLU A 1 84 ? 11.691 -9.630 -15.117 1.00 82.75 84 GLU A CA 1
ATOM 621 C C . GLU A 1 84 ? 11.560 -8.735 -13.872 1.00 82.75 84 GLU A C 1
ATOM 623 O O . GLU A 1 84 ? 12.143 -7.644 -13.818 1.00 82.75 84 GLU A O 1
ATOM 628 N N . PRO A 1 85 ? 10.809 -9.167 -12.844 1.00 84.81 85 PRO A N 1
ATOM 629 C CA . PRO A 1 85 ? 10.734 -8.439 -11.587 1.00 84.81 85 PRO A CA 1
ATOM 630 C C . PRO A 1 85 ? 12.102 -8.416 -10.880 1.00 84.81 85 PRO A C 1
ATOM 632 O O . PRO A 1 85 ? 12.886 -9.361 -11.006 1.00 84.81 85 PRO A O 1
ATOM 635 N N . PRO A 1 86 ? 12.400 -7.365 -10.093 1.00 88.94 86 PRO A N 1
ATOM 636 C CA . PRO A 1 86 ? 13.621 -7.326 -9.299 1.00 88.94 86 PRO A CA 1
ATOM 637 C C . PRO A 1 86 ? 13.650 -8.479 -8.285 1.00 88.94 86 PRO A C 1
ATOM 639 O O . PRO A 1 86 ? 12.630 -8.828 -7.689 1.00 88.94 86 PRO A O 1
ATOM 642 N N . SER A 1 87 ? 14.837 -9.041 -8.063 1.00 91.88 87 SER A N 1
ATOM 643 C CA . SER A 1 87 ? 15.102 -10.066 -7.048 1.00 91.88 87 SER A CA 1
ATOM 644 C C . SER A 1 87 ? 15.179 -9.482 -5.632 1.00 91.88 87 SER A C 1
ATOM 646 O O . SER A 1 87 ? 14.970 -10.202 -4.657 1.00 91.88 87 SER A O 1
ATOM 648 N N . GLY A 1 88 ? 15.443 -8.176 -5.514 1.00 91.06 88 GLY A N 1
ATOM 649 C CA . GLY A 1 88 ? 15.543 -7.474 -4.239 1.00 91.06 88 GLY A CA 1
ATOM 650 C C . GLY A 1 88 ? 15.180 -5.996 -4.339 1.00 91.06 88 GLY A C 1
ATOM 651 O O . GLY A 1 88 ? 15.394 -5.344 -5.364 1.00 91.06 88 GLY A O 1
ATOM 652 N N . ILE A 1 89 ? 14.623 -5.472 -3.248 1.00 91.31 89 ILE A N 1
ATOM 653 C CA . ILE A 1 89 ? 14.329 -4.051 -3.061 1.00 91.31 89 ILE A CA 1
ATOM 654 C C . ILE A 1 89 ? 14.820 -3.671 -1.671 1.00 91.31 89 ILE A C 1
ATOM 656 O O . ILE A 1 89 ? 14.320 -4.184 -0.671 1.00 91.31 89 ILE A O 1
ATOM 660 N N . GLU A 1 90 ? 15.774 -2.754 -1.611 1.00 91.00 90 GLU A N 1
ATOM 661 C CA . GLU A 1 90 ? 16.364 -2.275 -0.365 1.00 91.00 90 GLU A CA 1
ATOM 662 C C . GLU A 1 90 ? 16.188 -0.759 -0.277 1.00 91.00 90 GLU A C 1
ATOM 664 O O . GLU A 1 90 ? 16.296 -0.045 -1.273 1.00 91.0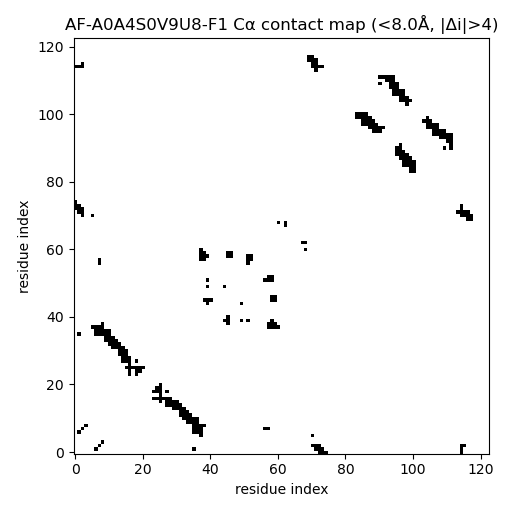0 90 GLU A O 1
ATOM 669 N N . SER A 1 91 ? 15.859 -0.255 0.910 1.00 87.75 91 SER A N 1
ATOM 670 C CA . SER A 1 91 ? 15.800 1.186 1.177 1.00 87.75 91 SER A CA 1
ATOM 671 C C . SER A 1 91 ? 16.977 1.575 2.060 1.00 87.75 91 SER A C 1
ATOM 673 O O . SER A 1 91 ? 17.214 0.938 3.083 1.00 87.75 91 SER A O 1
ATOM 675 N N . GLU A 1 92 ? 17.680 2.629 1.670 1.00 84.44 92 GLU A N 1
ATOM 676 C CA . GLU A 1 92 ? 18.775 3.252 2.414 1.00 84.44 92 GLU A CA 1
ATOM 677 C C . GLU A 1 92 ? 18.522 4.766 2.481 1.00 84.44 92 GLU A C 1
ATOM 679 O O . GLU A 1 92 ? 17.661 5.289 1.772 1.00 84.44 92 GLU A O 1
ATOM 684 N N . ASP A 1 93 ? 19.261 5.491 3.320 1.00 86.06 93 ASP A N 1
ATOM 685 C CA . ASP A 1 93 ? 19.028 6.924 3.526 1.00 86.06 93 ASP A CA 1
ATOM 686 C C . ASP A 1 93 ? 19.042 7.707 2.195 1.00 86.06 93 ASP A C 1
ATOM 688 O O . ASP A 1 93 ? 20.074 7.857 1.531 1.00 86.06 93 ASP A O 1
ATOM 692 N N . GLY A 1 94 ? 17.858 8.190 1.797 1.00 91.38 94 GLY A N 1
ATOM 693 C CA . GLY A 1 94 ? 17.622 8.979 0.584 1.00 91.38 94 GLY A CA 1
ATOM 694 C C . GLY A 1 94 ? 17.580 8.196 -0.736 1.00 91.38 94 GLY A C 1
ATOM 695 O O . GLY A 1 94 ? 17.449 8.821 -1.796 1.00 91.38 94 GLY A O 1
ATOM 696 N N . ARG A 1 95 ? 17.674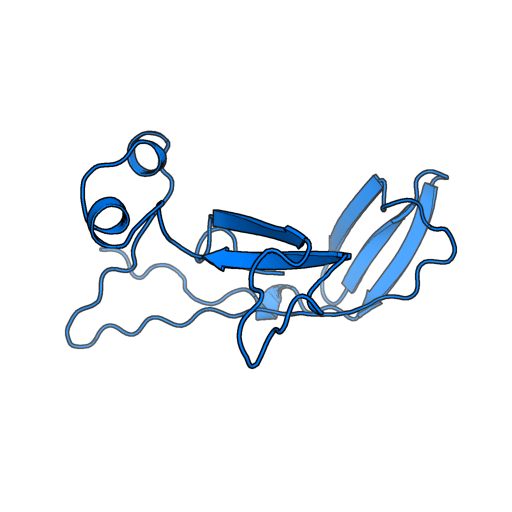 6.859 -0.718 1.00 94.06 95 ARG A N 1
ATOM 697 C CA . ARG A 1 95 ? 17.633 6.037 -1.937 1.00 94.06 95 ARG A CA 1
ATOM 698 C C . ARG A 1 95 ? 16.928 4.694 -1.763 1.00 94.06 95 ARG A C 1
ATOM 700 O O . ARG A 1 95 ? 16.887 4.100 -0.694 1.00 94.06 95 ARG A O 1
ATOM 707 N N . MET A 1 96 ? 16.431 4.177 -2.877 1.00 93.62 96 MET A N 1
ATOM 708 C CA . MET A 1 96 ? 15.973 2.802 -3.020 1.00 93.62 96 MET A CA 1
ATOM 709 C C . MET A 1 96 ? 16.857 2.091 -4.035 1.00 93.62 96 MET A C 1
ATOM 711 O O . MET A 1 96 ? 17.016 2.576 -5.155 1.00 93.62 96 MET A O 1
ATOM 715 N N . ARG A 1 97 ? 17.391 0.936 -3.652 1.00 93.25 97 ARG A N 1
ATOM 716 C CA . ARG A 1 97 ? 18.173 0.054 -4.510 1.00 93.25 97 ARG A CA 1
ATOM 717 C C . ARG A 1 97 ? 17.289 -1.082 -5.010 1.00 93.25 97 ARG A C 1
ATOM 719 O O . ARG A 1 97 ? 16.737 -1.843 -4.218 1.00 93.25 97 ARG A O 1
ATOM 726 N N . LEU A 1 98 ? 17.157 -1.190 -6.327 1.00 91.75 98 LEU A N 1
ATOM 727 C CA . LEU A 1 98 ? 16.534 -2.326 -7.005 1.00 91.75 98 LEU A CA 1
ATOM 728 C C . LEU A 1 98 ? 17.630 -3.266 -7.494 1.00 91.75 98 LEU A C 1
ATOM 730 O O . LEU A 1 98 ? 18.529 -2.819 -8.206 1.00 91.75 98 LEU A O 1
ATOM 734 N N . VAL A 1 99 ? 17.541 -4.545 -7.142 1.00 91.69 99 VAL A N 1
ATOM 735 C CA . VAL A 1 99 ? 18.473 -5.590 -7.581 1.00 91.69 99 VAL A CA 1
ATOM 736 C C . VAL A 1 99 ? 17.758 -6.482 -8.590 1.00 91.69 99 VAL A C 1
ATOM 738 O O . VAL A 1 99 ? 16.679 -6.996 -8.307 1.00 91.69 99 VAL A O 1
ATOM 741 N N . ALA A 1 100 ? 18.326 -6.635 -9.781 1.00 89.31 100 ALA A N 1
ATOM 742 C CA . ALA A 1 100 ? 17.819 -7.511 -10.829 1.00 89.31 100 ALA A CA 1
ATOM 743 C C . ALA A 1 100 ? 18.201 -8.979 -10.568 1.00 89.31 100 ALA A C 1
ATOM 745 O O . ALA A 1 100 ? 18.983 -9.304 -9.671 1.00 89.31 100 ALA A O 1
ATOM 746 N N . THR A 1 101 ? 17.632 -9.898 -11.342 1.00 88.38 101 THR A N 1
ATOM 747 C CA . THR A 1 101 ? 17.903 -11.341 -11.221 1.00 88.38 101 THR A CA 1
ATOM 748 C C . THR A 1 101 ? 19.324 -11.724 -11.645 1.00 88.38 101 THR A C 1
ATOM 750 O O . THR A 1 101 ? 19.862 -12.704 -11.136 1.00 88.38 101 THR A O 1
ATOM 753 N N . ASP A 1 102 ? 19.960 -10.930 -12.510 1.00 89.06 102 ASP A N 1
ATOM 754 C CA . ASP A 1 102 ? 21.358 -11.084 -12.935 1.00 89.06 102 ASP A CA 1
ATOM 755 C C . ASP A 1 102 ? 22.375 -10.449 -11.962 1.00 89.06 102 ASP A C 1
ATOM 757 O O . ASP A 1 102 ? 23.583 -10.494 -12.196 1.00 89.06 102 ASP A O 1
ATOM 761 N N . GLY A 1 103 ? 21.893 -9.857 -10.863 1.00 88.38 103 GLY A N 1
ATOM 762 C CA . GLY A 1 103 ? 22.703 -9.172 -9.857 1.00 88.38 103 GLY A CA 1
ATOM 763 C C . GLY A 1 103 ? 23.048 -7.718 -10.193 1.00 88.38 103 GLY A C 1
ATOM 764 O O . GLY A 1 103 ? 23.651 -7.038 -9.358 1.00 88.38 103 GLY A O 1
ATOM 765 N N . SER A 1 104 ? 22.661 -7.205 -11.366 1.00 88.75 104 SER A N 1
ATOM 766 C CA . SER A 1 104 ? 22.757 -5.773 -11.651 1.00 88.75 104 SER A CA 1
ATOM 767 C C . SER A 1 104 ? 21.846 -4.977 -10.711 1.00 88.75 104 SER A C 1
ATOM 769 O O . SER A 1 104 ? 20.834 -5.477 -10.217 1.00 88.75 104 SER A O 1
ATOM 771 N N . ALA A 1 105 ? 22.220 -3.734 -10.407 1.00 90.06 105 ALA A N 1
ATOM 772 C CA . ALA A 1 105 ? 21.476 -2.908 -9.465 1.00 90.06 105 ALA A CA 1
ATOM 773 C C . ALA A 1 105 ? 21.287 -1.481 -9.975 1.00 90.06 105 ALA A C 1
ATOM 775 O O . ALA A 1 105 ? 22.147 -0.925 -10.662 1.00 90.06 105 ALA A O 1
ATOM 776 N N . ARG A 1 106 ? 20.158 -0.880 -9.598 1.00 89.56 106 ARG A N 1
ATOM 777 C CA . ARG A 1 106 ? 19.809 0.508 -9.898 1.00 89.56 106 ARG A CA 1
ATOM 778 C C . ARG A 1 106 ? 19.389 1.219 -8.623 1.00 89.56 106 ARG A C 1
ATOM 780 O O . ARG A 1 106 ? 18.472 0.766 -7.942 1.00 89.56 106 ARG A O 1
ATOM 787 N N . ASP A 1 107 ? 19.993 2.374 -8.380 1.00 92.75 107 ASP A N 1
ATOM 788 C CA . ASP A 1 107 ? 19.598 3.262 -7.292 1.00 92.75 107 ASP A CA 1
ATOM 789 C C . ASP A 1 107 ? 18.631 4.338 -7.807 1.00 92.75 107 ASP A C 1
ATOM 791 O O . ASP A 1 107 ? 18.805 4.901 -8.893 1.00 92.75 107 ASP A O 1
ATOM 795 N N . ILE A 1 108 ? 17.594 4.619 -7.025 1.00 92.69 108 ILE A N 1
ATOM 796 C CA . ILE A 1 108 ? 16.560 5.615 -7.311 1.00 92.69 108 ILE A CA 1
ATOM 797 C C . ILE A 1 108 ? 16.463 6.546 -6.110 1.00 92.69 108 ILE A C 1
ATOM 799 O O . ILE A 1 108 ? 16.444 6.082 -4.972 1.00 92.69 108 ILE A O 1
ATOM 803 N N . ALA A 1 109 ? 16.362 7.853 -6.355 1.00 93.44 109 ALA A N 1
ATOM 804 C CA . ALA A 1 109 ? 16.098 8.816 -5.292 1.00 93.44 109 ALA A CA 1
ATOM 805 C C . ALA A 1 109 ? 14.758 8.489 -4.614 1.00 93.44 109 ALA A C 1
ATOM 807 O O . ALA A 1 109 ? 13.708 8.490 -5.260 1.00 93.44 109 ALA A O 1
ATOM 808 N N . PHE A 1 110 ? 14.801 8.190 -3.319 1.00 92.25 110 PHE A N 1
ATOM 809 C CA . PHE A 1 110 ? 13.630 7.791 -2.551 1.00 92.25 110 PHE A CA 1
ATOM 810 C C . PHE A 1 110 ? 13.827 8.135 -1.076 1.00 92.25 110 PHE A C 1
ATOM 812 O O . PHE A 1 110 ? 14.724 7.617 -0.420 1.00 92.25 110 PHE A O 1
ATOM 819 N N . ASP A 1 111 ? 12.967 9.000 -0.548 1.00 90.75 111 ASP A N 1
ATOM 820 C CA . ASP A 1 111 ? 12.943 9.329 0.873 1.00 90.75 111 ASP A CA 1
ATOM 821 C C . ASP A 1 111 ? 12.057 8.324 1.628 1.00 90.75 111 ASP A C 1
ATOM 823 O O . ASP A 1 111 ? 10.828 8.442 1.645 1.00 90.75 111 ASP A O 1
ATOM 827 N N . SER A 1 112 ? 12.675 7.317 2.251 1.00 88.12 112 SER A N 1
ATOM 828 C CA . SER A 1 112 ? 11.960 6.337 3.075 1.00 88.12 112 SER A CA 1
ATOM 829 C C . SER A 1 112 ? 11.391 6.936 4.362 1.00 88.12 112 SER A C 1
ATOM 831 O O . SER A 1 112 ? 10.382 6.438 4.869 1.00 88.12 112 SER A O 1
ATOM 833 N N . GLU A 1 113 ? 11.993 8.011 4.882 1.00 89.12 113 GLU A N 1
ATOM 834 C CA . GLU A 1 113 ? 11.508 8.698 6.081 1.00 89.12 113 GLU A CA 1
ATOM 835 C C . GLU A 1 113 ? 10.176 9.385 5.819 1.00 89.12 113 GLU A C 1
ATOM 837 O O . GLU A 1 113 ? 9.348 9.480 6.728 1.00 89.12 113 GLU A O 1
ATOM 842 N N . PHE A 1 114 ? 9.909 9.780 4.568 1.00 90.38 114 PHE A N 1
ATOM 843 C CA . PHE A 1 114 ? 8.602 10.296 4.188 1.00 90.38 114 PHE A CA 1
ATOM 844 C C . PHE A 1 114 ? 7.495 9.326 4.596 1.00 90.38 114 PHE A C 1
ATOM 846 O O . PHE A 1 114 ? 6.521 9.762 5.195 1.00 90.38 114 PHE A O 1
ATOM 853 N N . LEU A 1 115 ? 7.642 8.016 4.383 1.00 89.88 115 LEU A N 1
ATOM 854 C CA . LEU A 1 115 ? 6.604 7.039 4.742 1.00 89.88 115 LEU A CA 1
ATOM 855 C C . LEU A 1 115 ? 6.396 6.878 6.254 1.00 89.88 115 LEU A C 1
ATOM 857 O O . LEU A 1 115 ? 5.393 6.301 6.666 1.00 89.88 115 LEU A O 1
ATOM 861 N N . ARG A 1 116 ? 7.284 7.412 7.097 1.00 82.44 116 ARG A N 1
ATOM 862 C CA . ARG A 1 116 ? 7.116 7.397 8.550 1.00 82.44 116 ARG A CA 1
ATOM 863 C C . ARG A 1 116 ? 6.199 8.555 8.974 1.00 82.44 116 ARG A C 1
ATOM 865 O O . ARG A 1 116 ? 6.651 9.665 9.253 1.00 82.44 116 ARG A O 1
ATOM 872 N N . ILE A 1 117 ? 4.888 8.311 9.045 1.00 65.00 117 ILE A N 1
ATOM 873 C CA . ILE A 1 117 ? 4.010 9.027 9.988 1.00 65.00 117 ILE A CA 1
ATOM 874 C C . ILE A 1 117 ? 3.720 8.096 11.169 1.00 65.00 117 ILE A C 1
ATOM 876 O O . ILE A 1 117 ? 3.684 6.881 11.028 1.00 65.00 117 ILE A O 1
ATOM 880 N N . GLY A 1 118 ? 3.587 8.693 12.358 1.00 54.25 118 GLY A N 1
ATOM 881 C CA . GLY A 1 118 ? 2.955 8.058 13.506 1.00 54.25 118 GLY A CA 1
ATOM 882 C C . GLY A 1 118 ? 3.836 7.068 14.258 1.00 54.25 118 GLY A C 1
ATOM 883 O O . GLY A 1 118 ? 3.663 5.858 14.151 1.00 54.25 118 GLY A O 1
ATOM 884 N N . ARG A 1 119 ? 4.655 7.573 15.193 1.00 46.19 119 ARG A N 1
ATOM 885 C CA . ARG A 1 119 ? 4.724 6.874 16.484 1.00 46.19 119 ARG A CA 1
ATOM 886 C C . ARG A 1 119 ? 3.274 6.736 16.935 1.00 46.19 119 ARG A C 1
ATOM 888 O O . ARG A 1 119 ? 2.605 7.755 17.102 1.00 46.19 119 ARG A O 1
ATOM 895 N N . SER A 1 120 ? 2.779 5.512 17.072 1.00 43.84 120 SER A N 1
ATOM 896 C CA . SER A 1 120 ? 1.539 5.266 17.795 1.00 43.84 120 SER A CA 1
ATOM 897 C C . SER A 1 120 ? 1.637 6.033 19.111 1.00 43.84 120 SER A C 1
ATOM 899 O O . SER A 1 120 ? 2.525 5.745 19.916 1.00 43.84 120 SER A O 1
ATOM 901 N N . VAL A 1 121 ? 0.791 7.046 19.309 1.00 40.84 121 VAL A N 1
ATOM 902 C CA . VAL A 1 121 ? 0.596 7.574 20.658 1.00 40.84 121 VAL A CA 1
ATOM 903 C C . VAL A 1 121 ? 0.117 6.369 21.472 1.00 40.84 121 VAL A C 1
ATOM 905 O O . VAL A 1 121 ? -0.824 5.708 21.016 1.00 40.84 121 VAL A O 1
ATOM 908 N N . PRO A 1 122 ? 0.796 6.005 22.576 1.00 39.78 122 PRO A N 1
ATOM 909 C CA . PRO A 1 122 ? 0.375 4.881 23.398 1.00 39.78 122 PRO A CA 1
ATOM 910 C C . PRO A 1 122 ? -1.106 5.030 23.753 1.00 39.78 122 PRO A C 1
ATOM 912 O O . PRO A 1 122 ? -1.578 6.152 23.959 1.00 39.78 122 PRO A O 1
ATOM 915 N N . ALA A 1 123 ? -1.818 3.902 23.728 1.00 41.12 123 ALA A N 1
ATOM 916 C CA . ALA A 1 123 ? -3.247 3.825 24.009 1.00 41.12 123 ALA A CA 1
ATOM 917 C C . ALA A 1 123 ? -3.598 4.397 25.386 1.00 41.12 123 ALA A C 1
ATOM 919 O O . ALA A 1 123 ? -2.813 4.164 26.334 1.00 41.12 123 ALA A O 1
#